Protein AF-A0A535ULX7-F1 (afdb_monomer)

Structure (mmCIF, N/CA/C/O backbone):
data_AF-A0A535ULX7-F1
#
_entry.id   AF-A0A535ULX7-F1
#
loop_
_atom_site.group_PDB
_atom_site.id
_atom_site.type_symbol
_atom_site.label_atom_id
_atom_site.label_alt_id
_atom_site.label_comp_id
_atom_site.label_asym_id
_atom_site.label_entity_id
_atom_site.label_seq_id
_atom_site.pdbx_PDB_ins_code
_atom_site.Cartn_x
_atom_site.Cartn_y
_atom_site.Cartn_z
_atom_site.occupancy
_atom_site.B_iso_or_equiv
_atom_site.auth_seq_id
_atom_site.auth_comp_id
_atom_site.auth_asym_id
_atom_site.auth_atom_id
_atom_site.pdbx_PDB_model_num
ATOM 1 N N . MET A 1 1 ? -39.823 6.377 33.236 1.00 41.50 1 MET A N 1
ATOM 2 C CA . MET A 1 1 ? -38.980 5.485 32.409 1.00 41.50 1 MET A CA 1
ATOM 3 C C . MET A 1 1 ? -38.070 6.371 31.564 1.00 41.50 1 MET A C 1
ATOM 5 O O . MET A 1 1 ? -38.580 7.248 30.883 1.00 41.50 1 MET A O 1
ATOM 9 N N . ARG A 1 2 ? -36.742 6.274 31.736 1.00 43.47 2 ARG A N 1
ATOM 10 C CA . ARG A 1 2 ? -35.750 7.182 31.123 1.00 43.47 2 ARG A CA 1
ATOM 11 C C . ARG A 1 2 ? -35.554 6.842 29.640 1.00 43.47 2 ARG A C 1
ATOM 13 O O . ARG A 1 2 ? -35.397 5.672 29.303 1.00 43.47 2 ARG A O 1
ATOM 20 N N . GLY A 1 3 ? -35.567 7.870 28.790 1.00 43.44 3 GLY A N 1
ATOM 21 C CA . GLY A 1 3 ? -35.393 7.763 27.343 1.00 43.44 3 GLY A CA 1
ATOM 22 C C . GLY A 1 3 ? -34.018 7.224 26.943 1.00 43.44 3 GLY A C 1
ATOM 23 O O . GLY A 1 3 ? -32.995 7.615 27.505 1.00 43.44 3 GLY A O 1
ATOM 24 N N . ARG A 1 4 ? -33.997 6.330 25.949 1.00 48.88 4 ARG A N 1
ATOM 25 C CA . ARG A 1 4 ? -32.772 5.942 25.243 1.00 48.88 4 ARG A CA 1
ATOM 26 C C . ARG A 1 4 ? -32.546 6.921 24.102 1.00 48.88 4 ARG A C 1
ATOM 28 O O . ARG A 1 4 ? -33.251 6.894 23.101 1.00 48.88 4 ARG A O 1
ATOM 35 N N . SER A 1 5 ? -31.565 7.793 24.298 1.00 51.91 5 SER A N 1
ATOM 36 C CA . SER A 1 5 ? -30.999 8.633 23.249 1.00 51.91 5 SER A CA 1
ATOM 37 C C . SER A 1 5 ? -30.290 7.741 22.226 1.00 51.91 5 SER A C 1
ATOM 39 O O . SER A 1 5 ? -29.404 6.961 22.583 1.00 51.91 5 SER A O 1
ATOM 41 N N . ASN A 1 6 ? -30.719 7.819 20.967 1.00 44.38 6 ASN A N 1
ATOM 42 C CA . ASN A 1 6 ? -30.164 7.064 19.851 1.00 44.38 6 ASN A CA 1
ATOM 43 C C . ASN A 1 6 ? -28.905 7.796 19.350 1.00 44.38 6 ASN A C 1
ATOM 45 O O . ASN A 1 6 ? -29.004 8.762 18.595 1.00 44.38 6 ASN A O 1
ATOM 49 N N . ARG A 1 7 ? -27.712 7.389 19.810 1.00 55.78 7 ARG A N 1
ATOM 50 C CA . ARG A 1 7 ? -26.441 7.924 19.292 1.00 55.78 7 ARG A CA 1
ATOM 51 C C . ARG A 1 7 ? -26.203 7.405 17.876 1.00 55.78 7 ARG A C 1
ATOM 53 O O . ARG A 1 7 ? -25.759 6.274 17.684 1.00 55.78 7 ARG A O 1
ATOM 60 N N . MET A 1 8 ? -26.458 8.268 16.906 1.00 49.41 8 MET A N 1
ATOM 61 C CA . MET A 1 8 ? -26.143 8.061 15.497 1.00 49.41 8 MET A CA 1
ATOM 62 C C . MET A 1 8 ? -24.619 8.169 15.349 1.00 49.41 8 MET A C 1
ATOM 64 O O . MET A 1 8 ? -24.067 9.266 15.371 1.00 49.41 8 MET A O 1
ATOM 68 N N . HIS A 1 9 ? -23.921 7.033 15.305 1.00 44.72 9 HIS A N 1
ATOM 69 C CA . HIS A 1 9 ? -22.484 7.010 15.031 1.00 44.72 9 HIS A CA 1
ATOM 70 C C . HIS A 1 9 ? -22.302 7.038 13.516 1.00 44.72 9 HIS A C 1
ATOM 72 O O . HIS A 1 9 ? -22.541 6.048 12.830 1.00 44.72 9 HIS A O 1
ATOM 78 N N . LEU A 1 10 ? -21.938 8.212 13.009 1.00 48.94 10 LEU A N 1
ATOM 79 C CA . LEU A 1 10 ? -21.531 8.438 11.632 1.00 48.94 10 LEU A CA 1
ATOM 80 C C . LEU A 1 10 ? -20.185 7.726 11.408 1.00 48.94 10 LEU A C 1
ATOM 82 O O . LEU A 1 10 ? -19.170 8.143 11.959 1.00 48.94 10 LEU A O 1
ATOM 86 N N . TRP A 1 11 ? -20.194 6.623 10.660 1.00 43.28 11 TRP A N 1
ATOM 87 C CA . TRP A 1 11 ? -18.989 5.883 10.274 1.00 43.28 11 TRP A CA 1
ATOM 88 C C . TRP A 1 11 ? -18.288 6.606 9.120 1.00 43.28 11 TRP A C 1
ATOM 90 O O . TRP A 1 11 ? -18.894 6.808 8.066 1.00 43.28 11 TRP A O 1
ATOM 100 N N . LEU A 1 12 ? -17.026 6.996 9.311 1.00 41.59 12 LEU A N 1
ATOM 101 C CA . LEU A 1 12 ? -16.173 7.492 8.229 1.00 41.59 12 LEU A CA 1
ATOM 102 C C . LEU A 1 12 ? -15.317 6.335 7.685 1.00 41.59 12 LEU A C 1
ATOM 104 O O . LEU A 1 12 ? -14.679 5.658 8.487 1.00 41.59 12 LEU A O 1
ATOM 108 N N . PRO A 1 13 ? -15.258 6.113 6.359 1.00 40.97 13 PRO A N 1
ATOM 109 C CA . PRO A 1 13 ? -14.346 5.139 5.767 1.00 40.97 13 PRO A CA 1
ATOM 110 C C . PRO A 1 13 ? -12.891 5.635 5.824 1.00 40.97 13 PRO A C 1
ATOM 112 O O . PRO A 1 13 ? -12.600 6.778 5.469 1.00 40.97 13 PRO A O 1
ATOM 115 N N . VAL A 1 14 ? -11.982 4.755 6.245 1.00 45.09 14 VAL A N 1
ATOM 116 C CA . VAL A 1 14 ? -10.525 4.965 6.298 1.00 45.09 14 VAL A CA 1
ATOM 117 C C . VAL A 1 14 ? -9.931 5.091 4.885 1.00 45.09 14 VAL A C 1
ATOM 119 O O . VAL A 1 14 ? -10.181 4.238 4.032 1.00 45.09 14 VAL A O 1
ATOM 122 N N . VAL A 1 15 ? -9.122 6.132 4.627 1.00 41.56 15 VAL A N 1
ATOM 123 C CA . VAL A 1 15 ? -8.498 6.399 3.313 1.00 41.56 15 VAL A CA 1
ATOM 124 C C . VAL A 1 15 ? -6.972 6.460 3.416 1.00 41.56 15 VAL A C 1
ATOM 126 O O . VAL A 1 15 ? -6.399 7.357 4.025 1.00 41.56 15 VAL A O 1
ATOM 129 N N . ALA A 1 16 ? -6.319 5.551 2.698 1.00 37.31 16 ALA A N 1
ATOM 130 C CA . ALA A 1 16 ? -4.878 5.440 2.522 1.00 37.31 16 ALA A CA 1
ATOM 131 C C . ALA A 1 16 ? -4.304 6.344 1.420 1.00 37.31 16 ALA A C 1
ATOM 133 O O . ALA A 1 16 ? -4.722 6.216 0.271 1.00 37.31 16 ALA A O 1
ATOM 134 N N . ALA A 1 17 ? -3.292 7.169 1.712 1.00 40.19 17 ALA A N 1
ATOM 135 C CA . ALA A 1 17 ? -2.556 7.930 0.693 1.00 40.19 17 ALA A CA 1
ATOM 136 C C . ALA A 1 17 ? -1.029 7.847 0.884 1.00 40.19 17 ALA A C 1
ATOM 138 O O . ALA A 1 17 ? -0.522 8.120 1.965 1.00 40.19 17 ALA A O 1
ATOM 139 N N . ILE A 1 18 ? -0.288 7.512 -0.177 1.00 44.06 18 ILE A N 1
ATOM 140 C CA . ILE A 1 18 ? 1.186 7.543 -0.219 1.00 44.06 18 ILE A CA 1
ATOM 141 C C . ILE A 1 18 ? 1.648 8.901 -0.772 1.00 44.06 18 ILE A C 1
ATOM 143 O O . ILE A 1 18 ? 1.094 9.370 -1.764 1.00 44.06 18 ILE A O 1
ATOM 147 N N . SER A 1 19 ? 2.667 9.514 -0.152 1.00 50.50 19 SER A N 1
ATOM 148 C CA . SER A 1 19 ? 3.258 10.804 -0.561 1.00 50.50 19 SER A CA 1
ATOM 149 C C . SER A 1 19 ? 4.751 10.683 -0.896 1.00 50.50 19 SER A C 1
ATOM 151 O O . SER A 1 19 ? 5.503 10.064 -0.146 1.00 50.50 19 SER A O 1
ATOM 153 N N . MET A 1 20 ? 5.185 11.337 -1.981 1.00 41.12 20 MET A N 1
ATOM 154 C CA . MET A 1 20 ? 6.595 11.609 -2.305 1.00 41.12 20 MET A CA 1
ATOM 155 C C . MET A 1 20 ? 6.956 13.048 -1.909 1.00 41.12 20 MET A C 1
ATOM 157 O O . MET A 1 20 ? 6.225 13.984 -2.228 1.00 41.12 20 MET A O 1
ATOM 161 N N . LEU A 1 21 ? 8.099 13.215 -1.237 1.00 49.19 21 LEU A N 1
ATOM 162 C CA . LEU A 1 21 ? 8.653 14.498 -0.799 1.00 49.19 21 LEU A CA 1
ATOM 163 C C . LEU A 1 21 ? 9.779 14.923 -1.752 1.00 49.19 21 LEU A C 1
ATOM 165 O O . LEU A 1 21 ? 10.831 14.289 -1.776 1.00 49.19 21 LEU A O 1
ATOM 169 N N . VAL A 1 22 ? 9.581 16.004 -2.509 1.00 52.44 22 VAL A N 1
ATOM 170 C CA . VAL A 1 22 ? 10.661 16.675 -3.252 1.00 52.44 22 VAL A CA 1
ATOM 171 C C . VAL A 1 22 ? 11.086 17.905 -2.453 1.00 52.44 22 VAL A C 1
ATOM 173 O O . VAL A 1 22 ? 10.268 18.781 -2.178 1.00 52.44 22 VAL A O 1
ATOM 176 N N . LEU A 1 23 ? 12.357 17.947 -2.048 1.00 49.84 23 LEU A N 1
ATOM 177 C CA . LEU A 1 23 ? 12.928 19.005 -1.217 1.00 49.84 23 LEU A CA 1
ATOM 178 C C . LEU A 1 23 ? 13.822 19.917 -2.074 1.00 49.84 23 LEU A C 1
ATOM 180 O O . LEU A 1 23 ? 14.961 19.574 -2.378 1.00 49.84 23 LEU A O 1
ATOM 184 N N . THR A 1 24 ? 13.328 21.100 -2.435 1.00 47.72 24 THR A N 1
ATOM 185 C CA . THR A 1 24 ? 14.167 22.224 -2.884 1.00 47.72 24 THR A CA 1
ATOM 186 C C . THR A 1 24 ? 13.813 23.441 -2.041 1.00 47.72 24 THR A C 1
ATOM 188 O O . THR A 1 24 ? 12.642 23.797 -1.930 1.00 47.72 24 THR A O 1
ATOM 191 N N . GLY A 1 25 ? 14.815 23.997 -1.359 1.00 45.00 25 GLY A N 1
ATOM 192 C CA . GLY A 1 25 ? 14.627 24.887 -0.217 1.00 45.00 25 GLY A CA 1
ATOM 193 C C . GLY A 1 25 ? 14.383 26.365 -0.524 1.00 45.00 25 GLY A C 1
ATOM 194 O O . GLY A 1 25 ? 14.467 26.816 -1.661 1.00 45.00 25 GLY A O 1
ATOM 195 N N . GLY A 1 26 ? 14.164 27.105 0.569 1.00 45.22 26 GLY A N 1
ATOM 196 C CA . GLY A 1 26 ? 14.312 28.558 0.649 1.00 45.22 26 GLY A CA 1
ATOM 197 C C . GLY A 1 26 ? 13.009 29.360 0.670 1.00 45.22 26 GLY A C 1
ATOM 198 O O . GLY A 1 26 ? 12.559 29.824 -0.368 1.00 45.22 26 GLY A O 1
ATOM 199 N N . GLY A 1 27 ? 12.494 29.635 1.875 1.00 42.00 27 GLY A N 1
ATOM 200 C CA . GLY A 1 27 ? 11.664 30.817 2.147 1.00 42.00 27 GLY A CA 1
ATOM 201 C C . GLY A 1 27 ? 10.155 30.592 2.313 1.00 42.00 27 GLY A C 1
ATOM 202 O O . GLY A 1 27 ? 9.498 30.004 1.466 1.00 42.00 27 GLY A O 1
ATOM 203 N N . SER A 1 28 ? 9.631 31.191 3.389 1.00 45.00 28 SER A N 1
ATOM 204 C CA . SER A 1 28 ? 8.216 31.440 3.713 1.00 45.00 28 SER A CA 1
ATOM 205 C C . SER A 1 28 ? 7.421 30.280 4.329 1.00 45.00 28 SER A C 1
ATOM 207 O O . SER A 1 28 ? 7.137 29.268 3.696 1.00 45.00 28 SER A O 1
ATOM 209 N N . LEU A 1 29 ? 6.979 30.493 5.578 1.00 45.62 29 LEU A N 1
ATOM 210 C CA . LEU A 1 29 ? 5.964 29.706 6.290 1.00 45.62 29 LEU A CA 1
ATOM 211 C C . LEU A 1 29 ? 4.583 29.942 5.650 1.00 45.62 29 LEU A C 1
ATOM 213 O O . LEU A 1 29 ? 3.678 30.498 6.267 1.00 45.62 29 LEU A O 1
ATOM 217 N N . ALA A 1 30 ? 4.417 29.565 4.385 1.00 41.62 30 ALA A N 1
ATOM 218 C CA . ALA A 1 30 ? 3.092 29.299 3.858 1.00 41.62 30 ALA A CA 1
ATOM 219 C C . ALA A 1 30 ? 2.682 27.952 4.451 1.00 41.62 30 ALA A C 1
ATOM 221 O O . ALA A 1 30 ? 3.354 26.948 4.212 1.00 41.62 30 ALA A O 1
ATOM 222 N N . ALA A 1 31 ? 1.620 27.930 5.260 1.00 45.31 31 ALA A N 1
ATOM 223 C CA . ALA A 1 31 ? 0.943 26.688 5.599 1.00 45.31 31 ALA A CA 1
ATOM 224 C C . ALA A 1 31 ? 0.735 25.934 4.283 1.00 45.31 31 ALA A C 1
ATOM 226 O O . ALA A 1 31 ? 0.011 26.416 3.409 1.00 45.31 31 ALA A O 1
ATOM 227 N N . ALA A 1 32 ? 1.462 24.831 4.099 1.00 47.69 32 ALA A N 1
ATOM 228 C CA . ALA A 1 32 ? 1.350 24.026 2.902 1.00 47.69 32 ALA A CA 1
ATOM 229 C C . ALA A 1 32 ? -0.094 23.536 2.864 1.00 47.69 32 ALA A C 1
ATOM 231 O O . ALA A 1 32 ? -0.481 22.630 3.601 1.00 47.69 32 ALA A O 1
ATOM 232 N N . VAL A 1 33 ? -0.914 24.192 2.048 1.00 39.31 33 VAL A N 1
ATOM 233 C CA . VAL A 1 33 ? -2.207 23.676 1.632 1.00 39.31 33 VAL A CA 1
ATOM 234 C C . VAL A 1 33 ? -1.894 22.397 0.876 1.00 39.31 33 VAL A C 1
ATOM 236 O O . VAL A 1 33 ? -1.592 22.424 -0.314 1.00 39.31 33 VAL A O 1
ATOM 239 N N . GLN A 1 34 ? -1.869 21.273 1.599 1.00 49.56 34 GLN A N 1
ATOM 240 C CA . GLN A 1 34 ? -1.801 19.963 0.976 1.00 49.56 34 GLN A CA 1
ATOM 241 C C . GLN A 1 34 ? -2.984 19.904 0.006 1.00 49.56 34 GLN A C 1
ATOM 243 O O . GLN A 1 34 ? -4.125 20.112 0.438 1.00 49.56 34 GLN A O 1
ATOM 248 N N . PRO A 1 35 ? -2.750 19.700 -1.301 1.00 41.25 35 PRO A N 1
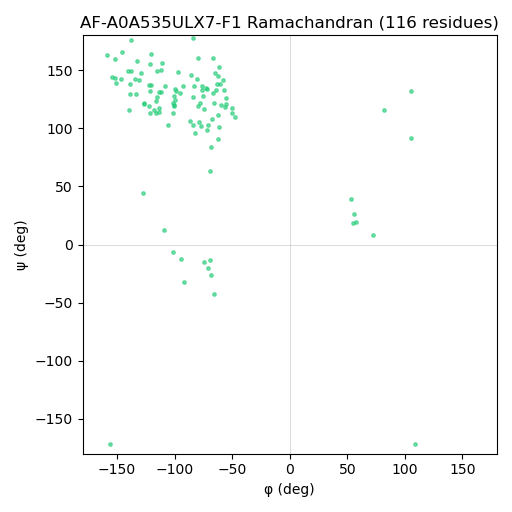ATOM 249 C CA . PRO A 1 35 ? -3.843 19.556 -2.240 1.00 41.25 35 PRO A CA 1
ATOM 250 C C . PRO A 1 35 ? -4.723 18.413 -1.743 1.00 41.25 35 PRO A C 1
ATOM 252 O O . PRO A 1 35 ? -4.267 17.280 -1.601 1.00 41.25 35 PRO A O 1
ATOM 255 N N . LYS A 1 36 ? -5.983 18.739 -1.435 1.00 49.03 36 LYS A N 1
ATOM 256 C CA . LYS A 1 36 ? -7.013 17.777 -1.051 1.00 49.03 36 LYS A CA 1
ATOM 257 C C . LYS A 1 36 ? -6.998 16.670 -2.098 1.00 49.03 36 LYS A C 1
ATOM 259 O O . LYS A 1 36 ? -7.332 16.934 -3.252 1.00 49.03 36 LYS A O 1
ATOM 264 N N . ALA A 1 37 ? -6.611 15.453 -1.707 1.00 51.44 37 ALA A N 1
ATOM 265 C CA . ALA A 1 37 ? -6.707 14.305 -2.599 1.00 51.44 37 ALA A CA 1
ATOM 266 C C . ALA A 1 37 ? -8.130 14.275 -3.173 1.00 51.44 37 ALA A C 1
ATOM 268 O O . ALA A 1 37 ? -9.106 14.206 -2.417 1.00 51.44 37 ALA A O 1
ATOM 269 N N . ALA A 1 38 ? -8.243 14.407 -4.496 1.00 52.00 38 ALA A N 1
ATOM 270 C CA . ALA A 1 38 ? -9.500 14.268 -5.209 1.00 52.00 38 ALA A CA 1
ATOM 271 C C . ALA A 1 38 ? -9.906 12.794 -5.107 1.00 52.00 38 ALA A C 1
ATOM 273 O O . ALA A 1 38 ? -9.554 11.980 -5.959 1.00 52.00 38 ALA A O 1
ATOM 274 N N . GLY A 1 39 ? -10.548 12.438 -3.994 1.00 55.28 39 GLY A N 1
ATOM 275 C CA . GLY A 1 39 ? -11.025 11.091 -3.739 1.00 55.28 39 GLY A CA 1
ATOM 276 C C . GLY A 1 39 ? -12.049 10.741 -4.804 1.00 55.28 39 GLY A C 1
ATOM 277 O O . GLY A 1 39 ? -13.122 11.341 -4.849 1.00 55.28 39 GLY A O 1
ATOM 278 N N . GLY A 1 40 ? -11.709 9.798 -5.683 1.00 62.09 40 GLY A N 1
ATOM 279 C CA . GLY A 1 40 ? -12.731 9.149 -6.492 1.00 62.09 40 GLY A CA 1
ATOM 280 C C . GLY A 1 40 ? -13.749 8.515 -5.549 1.00 62.09 40 GLY A C 1
ATOM 281 O O . GLY A 1 40 ? -13.378 7.995 -4.499 1.00 62.09 40 GLY A O 1
ATOM 282 N N . THR A 1 41 ? -15.031 8.572 -5.882 1.00 76.56 41 THR A N 1
ATOM 283 C CA . THR A 1 41 ? -16.032 7.809 -5.143 1.00 76.56 41 THR A CA 1
ATOM 284 C C . THR A 1 41 ? -15.987 6.368 -5.645 1.00 76.56 41 THR A C 1
ATOM 286 O O . THR A 1 41 ? -16.175 6.102 -6.830 1.00 76.56 41 THR A O 1
ATOM 289 N N . CYS A 1 42 ? -15.693 5.419 -4.761 1.00 88.62 42 CYS A N 1
ATOM 290 C CA . CYS A 1 42 ? -15.839 3.995 -5.042 1.00 88.62 42 CYS A CA 1
ATOM 291 C C . CYS A 1 42 ? -16.452 3.284 -3.832 1.00 88.62 42 CYS A C 1
ATOM 293 O O . CYS A 1 42 ? -16.279 3.715 -2.692 1.00 88.62 42 CYS A O 1
ATOM 295 N N . SER A 1 43 ? -17.213 2.220 -4.088 1.00 93.88 43 SER A N 1
ATOM 296 C CA . SER A 1 43 ? -17.850 1.392 -3.059 1.00 93.88 43 SER A CA 1
ATOM 297 C C . SER A 1 43 ? -17.206 0.007 -3.029 1.00 93.88 43 SER A C 1
ATOM 299 O O . SER A 1 43 ? -16.749 -0.458 -4.077 1.00 93.88 43 SER A O 1
ATOM 301 N N . PRO A 1 44 ? -17.169 -0.671 -1.866 1.00 95.44 44 PRO A N 1
ATOM 302 C CA . PRO A 1 44 ? -16.596 -2.007 -1.781 1.00 95.44 44 PRO A CA 1
ATOM 303 C C . PRO A 1 44 ? -17.267 -2.990 -2.747 1.00 95.44 44 PRO A C 1
ATOM 305 O O . PRO A 1 44 ? -18.493 -3.084 -2.798 1.00 95.44 44 PRO A O 1
ATOM 308 N N . ASN A 1 45 ? -16.457 -3.754 -3.479 1.00 94.50 45 ASN A N 1
ATOM 309 C CA . ASN A 1 45 ? -16.905 -4.825 -4.376 1.00 94.50 45 ASN A CA 1
ATOM 310 C C . ASN A 1 45 ? -16.167 -6.140 -4.057 1.00 94.50 45 ASN A C 1
ATOM 312 O O . ASN A 1 45 ? -15.670 -6.833 -4.936 1.00 94.50 45 ASN A O 1
ATOM 316 N N . GLY A 1 46 ? -16.049 -6.457 -2.765 1.00 95.94 46 GLY A N 1
ATOM 317 C CA . GLY A 1 46 ? -15.346 -7.639 -2.262 1.00 95.94 46 GLY A CA 1
ATOM 318 C C . GLY A 1 46 ? -14.028 -7.319 -1.554 1.00 95.94 46 GLY A C 1
ATOM 319 O O . GLY A 1 46 ? -13.717 -6.168 -1.265 1.00 95.94 46 GLY A O 1
ATOM 320 N N . THR A 1 47 ? -13.267 -8.367 -1.240 1.00 98.38 47 THR A N 1
ATOM 321 C CA . THR A 1 47 ? -12.048 -8.315 -0.409 1.00 98.38 47 THR A CA 1
ATOM 322 C C . THR A 1 47 ? -10.760 -8.538 -1.204 1.00 98.38 47 THR A C 1
ATOM 324 O O . THR A 1 47 ? -9.702 -8.766 -0.624 1.00 98.38 47 THR A O 1
ATOM 327 N N . LYS A 1 48 ? -10.831 -8.503 -2.536 1.00 98.50 48 LYS A N 1
ATOM 328 C CA . LYS A 1 48 ? -9.671 -8.618 -3.423 1.00 98.50 48 LYS A CA 1
ATOM 329 C C . LYS A 1 48 ? -9.528 -7.322 -4.199 1.00 98.50 48 LYS A C 1
ATOM 331 O O . LYS A 1 48 ? -10.394 -6.981 -4.998 1.00 98.50 48 LYS A O 1
ATOM 336 N N . LEU A 1 49 ? -8.451 -6.601 -3.931 1.00 98.44 49 LEU A N 1
ATOM 337 C CA . LEU A 1 49 ? -8.115 -5.349 -4.590 1.00 98.44 49 LEU A CA 1
ATOM 338 C C . LEU A 1 49 ? -6.889 -5.549 -5.476 1.00 98.44 49 LEU A C 1
ATOM 340 O O . LEU A 1 49 ? -6.063 -6.420 -5.214 1.00 98.44 49 LEU A O 1
ATOM 344 N N . SER A 1 50 ? -6.741 -4.706 -6.494 1.00 98.38 50 SER A N 1
ATOM 345 C CA . SER A 1 50 ? -5.551 -4.691 -7.344 1.00 98.38 50 SER A CA 1
ATOM 346 C C . SER A 1 50 ? -5.140 -3.260 -7.656 1.00 98.38 50 SER A C 1
ATOM 348 O O . SER A 1 50 ? -5.990 -2.414 -7.948 1.00 98.38 50 SER A O 1
ATOM 350 N N . ILE A 1 51 ? -3.836 -3.001 -7.608 1.00 98.50 51 ILE A N 1
ATOM 351 C CA . ILE A 1 51 ? -3.253 -1.693 -7.906 1.00 98.50 51 ILE A CA 1
ATOM 352 C C . ILE A 1 51 ? -1.887 -1.865 -8.567 1.00 98.50 51 ILE A C 1
ATOM 354 O O . ILE A 1 51 ? -1.129 -2.777 -8.238 1.00 98.50 51 ILE A O 1
ATOM 358 N N . THR A 1 52 ? -1.584 -1.002 -9.527 1.00 98.81 52 THR A N 1
ATOM 359 C CA . THR A 1 52 ? -0.328 -1.019 -10.281 1.00 98.81 52 THR A CA 1
ATOM 360 C C . THR A 1 52 ? 0.390 0.312 -10.132 1.00 98.81 52 THR A C 1
ATOM 362 O O . THR A 1 52 ? -0.264 1.350 -10.223 1.00 98.81 52 THR A O 1
ATOM 365 N N . SER A 1 53 ? 1.711 0.294 -9.933 1.00 98.44 53 SER A N 1
ATOM 366 C CA . SER A 1 53 ? 2.561 1.480 -10.077 1.00 98.44 53 SER A CA 1
ATOM 367 C C . SER A 1 53 ? 3.269 1.502 -11.433 1.00 98.44 53 SER A C 1
ATOM 369 O O . SER A 1 53 ? 3.834 0.492 -11.860 1.00 98.44 53 SER A O 1
ATOM 371 N N . PHE A 1 54 ? 3.206 2.648 -12.108 1.00 98.38 54 PHE A N 1
ATOM 372 C CA . PHE A 1 54 ? 3.979 2.975 -13.306 1.00 98.38 54 PHE A CA 1
ATOM 373 C C . PHE A 1 54 ? 4.141 4.496 -13.411 1.00 98.38 54 PHE A C 1
ATOM 375 O O . PHE A 1 54 ? 3.213 5.237 -13.078 1.00 98.38 54 PHE A O 1
ATOM 382 N N . ASP A 1 55 ? 5.293 4.965 -13.887 1.00 97.56 55 ASP A N 1
ATOM 383 C CA . ASP A 1 55 ? 5.667 6.382 -13.915 1.00 97.56 55 ASP A CA 1
ATOM 384 C C . ASP A 1 55 ? 5.540 7.029 -12.520 1.00 97.56 55 ASP A C 1
ATOM 386 O O . ASP A 1 55 ? 5.039 8.146 -12.366 1.00 97.56 55 ASP A O 1
ATOM 390 N N . SER A 1 56 ? 5.930 6.281 -11.471 1.00 96.56 56 SER A N 1
ATOM 391 C CA . SER A 1 56 ? 5.813 6.685 -10.058 1.00 96.56 56 SER A CA 1
ATOM 392 C C . SER A 1 56 ? 4.386 7.061 -9.621 1.00 96.56 56 SER A C 1
ATOM 394 O O . SER A 1 56 ? 4.191 7.846 -8.689 1.00 96.56 56 SER A O 1
ATOM 396 N N . LYS A 1 57 ? 3.364 6.513 -10.289 1.00 96.94 57 LYS A N 1
ATOM 397 C CA . LYS A 1 57 ? 1.943 6.762 -10.008 1.00 96.94 57 LYS A CA 1
ATOM 398 C C . LYS A 1 57 ? 1.189 5.455 -9.873 1.00 96.94 57 LYS A C 1
ATOM 400 O O . LYS A 1 57 ? 1.463 4.498 -10.588 1.00 96.94 57 LYS A O 1
ATOM 405 N N . PHE A 1 58 ? 0.172 5.451 -9.018 1.00 97.94 58 PHE A N 1
ATOM 406 C CA . PHE A 1 58 ? -0.806 4.371 -9.004 1.00 97.94 58 PHE A CA 1
ATOM 407 C C . PHE A 1 58 ? -1.863 4.541 -10.100 1.00 97.94 58 PHE A C 1
ATOM 409 O O . PHE A 1 58 ? -2.336 5.650 -10.355 1.00 97.94 58 PHE A O 1
ATOM 416 N N . ASP A 1 59 ? -2.286 3.430 -10.702 1.00 97.31 59 ASP A N 1
ATOM 417 C CA . ASP A 1 59 ? -3.323 3.392 -11.742 1.00 97.31 59 ASP A CA 1
ATOM 418 C C . ASP A 1 59 ? -4.753 3.594 -11.197 1.00 97.31 59 ASP A C 1
ATOM 420 O O . ASP A 1 59 ? -5.683 3.864 -11.962 1.00 97.31 59 ASP A O 1
ATOM 424 N N . LYS A 1 60 ? -4.949 3.470 -9.877 1.00 94.94 60 LYS A N 1
ATOM 425 C CA . LYS A 1 60 ? -6.232 3.694 -9.195 1.00 94.94 60 LYS A CA 1
ATOM 426 C C . LYS A 1 60 ? -6.208 4.975 -8.371 1.00 94.94 60 LYS A C 1
ATOM 428 O O . LYS A 1 60 ? -5.284 5.227 -7.608 1.00 94.94 60 LYS A O 1
ATOM 433 N N . LYS A 1 61 ? -7.301 5.739 -8.460 1.00 92.12 61 LYS A N 1
ATOM 434 C CA . LYS A 1 61 ? -7.570 6.906 -7.597 1.00 92.12 61 LYS A CA 1
ATOM 435 C C . LYS A 1 61 ? -8.433 6.577 -6.376 1.00 92.12 61 LYS A C 1
ATOM 437 O O . LYS A 1 61 ? -8.581 7.414 -5.494 1.00 92.12 61 LYS A O 1
ATOM 442 N N . CYS A 1 62 ? -9.048 5.395 -6.359 1.00 93.50 62 CYS A N 1
ATOM 443 C CA . CYS A 1 62 ? -9.880 4.914 -5.264 1.00 93.50 62 CYS A CA 1
ATOM 444 C C . CYS A 1 62 ? -9.830 3.386 -5.211 1.00 93.50 62 CYS A C 1
ATOM 446 O O . CYS A 1 62 ? -9.880 2.723 -6.248 1.00 93.50 62 CYS A O 1
ATOM 448 N N . LEU A 1 63 ? -9.748 2.856 -3.996 1.00 95.31 63 LEU A N 1
ATOM 449 C CA . LEU A 1 63 ? -9.927 1.451 -3.657 1.00 95.31 63 LEU A CA 1
ATOM 450 C C . LEU A 1 63 ? -10.841 1.387 -2.433 1.00 95.31 63 LEU A C 1
ATOM 452 O O . LEU A 1 63 ? -10.722 2.225 -1.542 1.00 95.31 63 LEU A O 1
ATOM 456 N N . ALA A 1 64 ? -11.732 0.400 -2.382 1.00 96.19 64 ALA A N 1
ATOM 457 C CA . ALA A 1 64 ? -12.664 0.232 -1.275 1.00 96.19 64 ALA A CA 1
ATOM 458 C C . ALA A 1 64 ? -12.794 -1.248 -0.906 1.00 96.19 64 ALA A C 1
ATOM 460 O O . ALA A 1 64 ? -13.062 -2.082 -1.769 1.00 96.19 64 ALA A O 1
ATOM 461 N N . ALA A 1 65 ? -12.638 -1.552 0.381 1.00 96.69 65 ALA A N 1
ATOM 462 C CA . ALA A 1 65 ? -12.870 -2.867 0.972 1.00 96.69 65 ALA A CA 1
ATOM 463 C C . ALA A 1 65 ? -13.947 -2.759 2.069 1.00 96.69 65 ALA A C 1
ATOM 465 O O . ALA A 1 65 ? -14.152 -1.668 2.610 1.00 96.69 65 ALA A O 1
ATOM 466 N N . PRO A 1 66 ? -14.664 -3.848 2.397 1.00 97.06 66 PRO A N 1
ATOM 467 C CA . PRO A 1 66 ? -15.605 -3.853 3.511 1.00 97.06 66 PRO A CA 1
ATOM 468 C C . PRO A 1 66 ? -14.900 -3.561 4.841 1.00 97.06 66 PRO A C 1
ATOM 470 O O . PRO A 1 66 ? -13.828 -4.103 5.113 1.00 97.06 66 PRO A O 1
ATOM 473 N N . ALA A 1 67 ? -15.519 -2.733 5.682 1.00 95.94 67 ALA A N 1
ATOM 474 C CA . ALA A 1 67 ? -14.988 -2.437 7.008 1.00 95.94 67 ALA A CA 1
ATOM 475 C C . ALA A 1 67 ? -14.976 -3.693 7.895 1.00 95.94 67 ALA A C 1
ATOM 477 O O . ALA A 1 67 ? -15.855 -4.551 7.796 1.00 95.94 67 ALA A O 1
ATOM 478 N N . ASN A 1 68 ? -13.994 -3.780 8.791 1.00 97.31 68 ASN A N 1
ATOM 479 C CA . ASN A 1 68 ? -13.785 -4.875 9.747 1.00 97.31 68 ASN A CA 1
ATOM 480 C C . ASN A 1 68 ? -13.633 -6.268 9.115 1.00 97.31 68 ASN A C 1
ATOM 482 O O . ASN A 1 68 ? -13.774 -7.280 9.799 1.00 97.31 68 ASN A O 1
ATOM 486 N N . GLN A 1 69 ? -13.308 -6.336 7.824 1.00 98.25 69 GLN A N 1
ATOM 487 C CA . GLN A 1 69 ? -13.048 -7.585 7.121 1.00 98.25 69 GLN A CA 1
ATOM 488 C C . GLN A 1 69 ? -11.638 -7.568 6.536 1.00 98.25 69 GLN A C 1
ATOM 490 O O . GLN A 1 69 ? -11.239 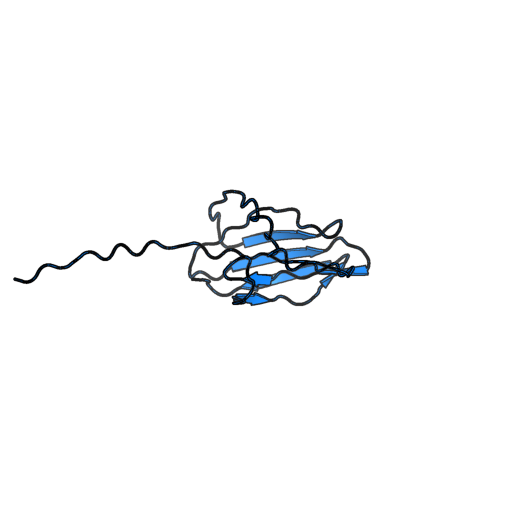-6.599 5.895 1.00 98.25 69 GLN A O 1
ATOM 495 N N . ALA A 1 70 ? -10.879 -8.644 6.753 1.00 98.44 70 ALA A N 1
ATOM 496 C CA . ALA A 1 70 ? -9.571 -8.795 6.126 1.00 98.44 70 ALA A CA 1
ATOM 497 C C . ALA A 1 70 ? -9.703 -8.840 4.595 1.00 98.44 70 ALA A C 1
ATOM 499 O O . ALA A 1 70 ? -10.666 -9.390 4.050 1.00 98.44 70 ALA A O 1
ATOM 500 N N . PHE A 1 71 ? -8.718 -8.277 3.904 1.00 98.81 71 PHE A N 1
ATOM 501 C CA . PHE A 1 71 ? -8.691 -8.191 2.448 1.00 98.81 71 PHE A CA 1
ATOM 502 C C . PHE A 1 71 ? -7.264 -8.310 1.912 1.00 98.81 71 PHE A C 1
ATOM 504 O O . PHE A 1 71 ? -6.287 -8.213 2.656 1.00 98.81 71 PHE A O 1
ATOM 511 N N . THR A 1 72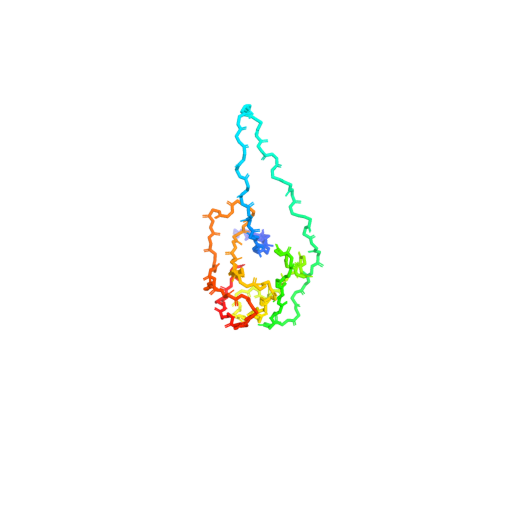 ? -7.142 -8.537 0.607 1.00 98.81 72 THR A N 1
ATOM 512 C CA . THR A 1 72 ? -5.854 -8.611 -0.085 1.00 98.81 72 THR A CA 1
ATOM 513 C C . THR A 1 72 ? -5.700 -7.487 -1.096 1.00 98.81 72 THR A C 1
ATOM 515 O O . THR A 1 72 ? -6.679 -7.052 -1.706 1.00 98.81 72 THR A O 1
ATOM 518 N N . ILE A 1 73 ? -4.459 -7.054 -1.308 1.00 98.75 73 ILE A N 1
ATOM 519 C CA . ILE A 1 73 ? -4.088 -6.124 -2.376 1.00 98.75 73 ILE A CA 1
ATOM 520 C C . ILE A 1 73 ? -3.044 -6.801 -3.256 1.00 98.75 73 ILE A C 1
ATOM 522 O O . ILE A 1 73 ? -1.913 -7.014 -2.822 1.00 98.75 73 ILE A O 1
ATOM 526 N N . ASP A 1 74 ? -3.412 -7.096 -4.497 1.00 98.81 74 ASP A N 1
ATOM 527 C CA . ASP A 1 74 ? -2.470 -7.511 -5.529 1.00 98.81 74 ASP A CA 1
ATOM 528 C C . ASP A 1 74 ? -1.767 -6.264 -6.068 1.00 98.81 74 ASP A C 1
ATOM 530 O O . ASP A 1 74 ? -2.356 -5.454 -6.790 1.00 98.81 74 ASP A O 1
ATOM 534 N N . PHE A 1 75 ? -0.506 -6.092 -5.679 1.00 98.88 75 PHE A N 1
ATOM 535 C CA . PHE A 1 75 ? 0.324 -4.977 -6.098 1.00 98.88 75 PHE A CA 1
ATOM 536 C C . PHE A 1 75 ? 1.268 -5.406 -7.223 1.00 98.88 75 PHE A C 1
ATOM 538 O O . PHE A 1 75 ? 1.999 -6.391 -7.106 1.00 98.88 75 PHE A O 1
ATOM 545 N N . THR A 1 76 ? 1.257 -4.659 -8.325 1.00 98.88 76 THR A N 1
ATOM 546 C CA . THR A 1 76 ? 2.231 -4.799 -9.414 1.00 98.88 76 THR A CA 1
ATOM 547 C C . THR A 1 76 ? 3.045 -3.518 -9.529 1.00 98.88 76 THR A C 1
ATOM 549 O O . THR A 1 76 ? 2.482 -2.454 -9.757 1.00 98.88 76 THR A O 1
ATOM 552 N N . ASN A 1 77 ? 4.365 -3.621 -9.432 1.00 98.75 77 ASN A N 1
ATOM 553 C CA . ASN A 1 77 ? 5.264 -2.521 -9.736 1.00 98.75 77 ASN A CA 1
ATOM 554 C C . ASN A 1 77 ? 5.852 -2.704 -11.137 1.00 98.75 77 ASN A C 1
ATOM 556 O O . ASN A 1 77 ? 6.512 -3.710 -11.389 1.00 98.75 77 ASN A O 1
ATOM 560 N N . LEU A 1 78 ? 5.614 -1.759 -12.048 1.00 98.75 78 LEU A N 1
ATOM 561 C CA . LEU A 1 78 ? 6.173 -1.762 -13.404 1.00 98.75 78 LEU A CA 1
ATOM 562 C C . LEU A 1 78 ? 7.366 -0.806 -13.571 1.00 98.75 78 LEU A C 1
ATOM 564 O O . LEU A 1 78 ? 8.011 -0.830 -14.622 1.00 98.75 78 LEU A O 1
ATOM 568 N N . ASP A 1 79 ? 7.686 0.002 -12.559 1.00 98.44 79 ASP A N 1
ATOM 569 C CA . ASP A 1 79 ? 8.765 0.988 -12.603 1.00 98.44 79 ASP A CA 1
ATOM 570 C C . ASP A 1 79 ? 10.137 0.320 -12.448 1.00 98.44 79 ASP A C 1
ATOM 572 O O . ASP A 1 79 ? 10.564 -0.074 -11.363 1.00 98.44 79 ASP A O 1
ATOM 576 N N . ARG A 1 80 ? 10.844 0.155 -13.571 1.00 98.19 80 ARG A N 1
ATOM 577 C CA . ARG A 1 80 ? 12.113 -0.585 -13.634 1.00 98.19 80 ARG A CA 1
ATOM 578 C C . ARG A 1 80 ? 13.180 0.025 -12.724 1.00 98.19 80 ARG A C 1
ATOM 580 O O . ARG A 1 80 ? 13.604 1.154 -12.942 1.00 98.19 80 ARG A O 1
ATOM 587 N N . GLY A 1 81 ? 13.662 -0.768 -11.769 1.00 97.12 81 GLY A N 1
ATOM 588 C CA . GLY A 1 81 ? 14.712 -0.379 -10.830 1.00 97.12 81 GLY A CA 1
ATOM 589 C C . GLY A 1 81 ? 14.269 0.627 -9.765 1.00 97.12 81 GLY A C 1
ATOM 590 O O . GLY A 1 81 ? 15.123 1.135 -9.045 1.00 97.12 81 GLY A O 1
ATOM 591 N N . ILE A 1 82 ? 12.968 0.928 -9.662 1.00 98.25 82 ILE A N 1
ATOM 592 C CA . ILE A 1 82 ? 12.424 1.844 -8.656 1.00 98.25 82 ILE A CA 1
ATOM 593 C C . ILE A 1 82 ? 11.547 1.037 -7.694 1.00 98.25 82 ILE A C 1
ATOM 595 O O . ILE A 1 82 ? 10.542 0.469 -8.128 1.00 98.25 82 ILE A O 1
ATOM 599 N N . PRO A 1 83 ? 11.891 0.958 -6.399 1.00 98.19 83 PRO A N 1
ATOM 600 C CA . PRO A 1 83 ? 11.075 0.255 -5.425 1.00 98.19 83 PRO A CA 1
ATOM 601 C C . PRO A 1 83 ? 9.835 1.064 -5.037 1.00 98.19 83 PRO A C 1
ATOM 603 O O . PRO A 1 83 ? 9.909 2.255 -4.728 1.00 98.19 83 PRO A O 1
ATOM 606 N N . HIS A 1 84 ? 8.695 0.383 -4.968 1.00 98.56 84 HIS A N 1
ATOM 607 C CA . HIS A 1 84 ? 7.435 0.940 -4.481 1.00 98.56 84 HIS A CA 1
ATOM 608 C C . HIS A 1 84 ? 6.774 -0.016 -3.487 1.00 98.56 84 HIS A C 1
ATOM 610 O O . HIS A 1 84 ? 7.047 -1.215 -3.481 1.00 98.56 84 HIS A O 1
ATOM 616 N N . ASN A 1 85 ? 5.891 0.508 -2.641 1.00 98.31 85 ASN A N 1
ATOM 617 C CA . ASN A 1 85 ? 5.037 -0.287 -1.765 1.00 98.31 85 ASN A CA 1
ATOM 618 C C . ASN A 1 85 ? 3.613 0.279 -1.739 1.00 98.31 85 ASN A C 1
ATOM 620 O O . ASN A 1 85 ? 3.339 1.335 -2.305 1.00 98.31 85 ASN A O 1
ATOM 624 N N . VAL A 1 86 ? 2.714 -0.409 -1.033 1.00 98.44 86 VAL A N 1
ATOM 625 C CA . VAL A 1 86 ? 1.389 0.111 -0.672 1.00 98.44 86 VAL A CA 1
ATOM 626 C C . VAL A 1 86 ? 1.336 0.336 0.839 1.00 98.44 86 VAL A C 1
ATOM 628 O O . VAL A 1 86 ? 1.710 -0.541 1.616 1.00 98.44 86 VAL A O 1
ATOM 631 N N . SER A 1 87 ? 0.871 1.513 1.261 1.00 98.12 87 SER A N 1
ATOM 632 C CA . SER A 1 87 ? 0.678 1.877 2.668 1.00 98.12 87 SER A CA 1
ATOM 633 C C . SER A 1 87 ? -0.712 2.466 2.863 1.00 98.12 87 SER A C 1
ATOM 635 O O . SER A 1 87 ? -1.201 3.203 2.007 1.00 98.12 87 SER A O 1
ATOM 637 N N . ILE A 1 88 ? -1.339 2.126 3.987 1.00 97.81 88 ILE A N 1
ATOM 638 C CA . ILE A 1 88 ? -2.671 2.571 4.374 1.00 97.81 88 ILE A CA 1
ATOM 639 C C . ILE A 1 88 ? -2.576 3.421 5.623 1.00 97.81 88 ILE A C 1
ATOM 641 O O . ILE A 1 88 ? -2.029 2.990 6.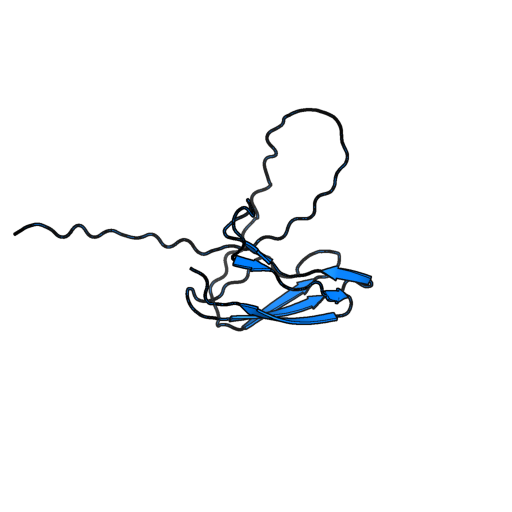635 1.00 97.81 88 ILE A O 1
ATOM 645 N N . TYR A 1 89 ? -3.152 4.610 5.539 1.00 97.12 89 TYR A N 1
ATOM 646 C CA . TYR A 1 89 ? -3.228 5.591 6.607 1.00 97.12 89 TYR A CA 1
ATOM 647 C C . TYR A 1 89 ? -4.690 5.901 6.922 1.00 97.12 89 TYR A C 1
ATOM 649 O O . TYR A 1 89 ? -5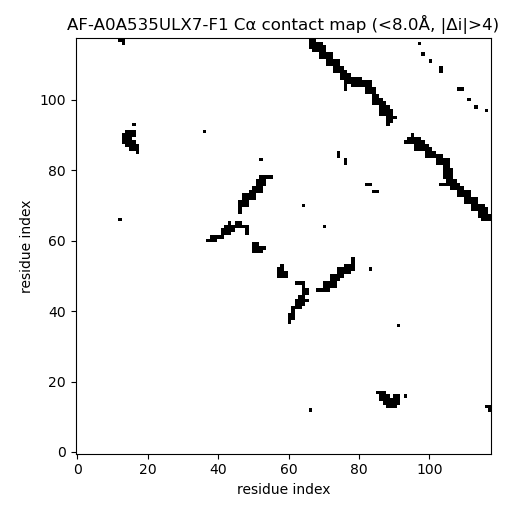.578 5.546 6.150 1.00 97.12 89 TYR A O 1
ATOM 657 N N . GLU A 1 90 ? -4.935 6.522 8.072 1.00 95.12 90 GLU A N 1
ATOM 658 C CA . GLU A 1 90 ? -6.272 7.007 8.438 1.00 95.12 90 GLU A CA 1
ATOM 659 C C . GLU A 1 90 ? -6.744 8.124 7.515 1.00 95.12 90 GLU A C 1
ATOM 661 O O . GLU A 1 90 ? -7.887 8.123 7.054 1.00 95.12 90 GLU A O 1
ATOM 666 N N . ASP A 1 91 ? -5.828 9.034 7.204 1.00 91.00 91 ASP A N 1
ATOM 667 C CA . ASP A 1 91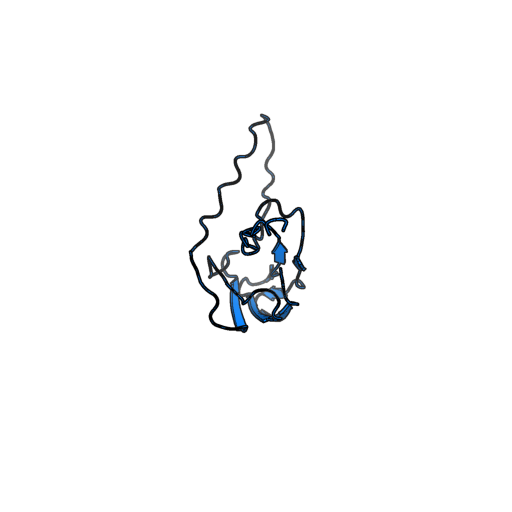 ? -6.058 10.166 6.333 1.00 91.00 91 ASP A CA 1
ATOM 668 C C . ASP A 1 91 ? -4.743 10.664 5.702 1.00 91.00 91 ASP A C 1
ATOM 670 O O . ASP A 1 91 ? -3.674 10.055 5.812 1.00 91.00 91 ASP A O 1
ATOM 674 N N . GLN A 1 92 ? -4.831 11.810 5.027 1.00 88.00 92 GLN A N 1
ATOM 675 C CA . GLN A 1 92 ? -3.733 12.446 4.294 1.00 88.00 92 GLN A CA 1
ATOM 676 C C . GLN A 1 92 ? -2.630 13.016 5.198 1.00 88.00 92 GLN A C 1
ATOM 678 O O . GLN A 1 92 ? -1.554 13.334 4.694 1.00 88.00 92 GLN A O 1
ATOM 683 N N . THR A 1 93 ? -2.865 13.138 6.511 1.00 93.75 93 THR A N 1
ATOM 684 C CA . THR A 1 93 ? -1.818 13.553 7.455 1.00 93.75 93 THR A CA 1
ATOM 685 C C . THR A 1 93 ? -0.777 12.456 7.650 1.00 93.75 93 THR A C 1
ATOM 687 O O . THR A 1 93 ? 0.325 12.742 8.109 1.00 93.75 93 THR A O 1
ATOM 690 N N . ALA A 1 94 ? -1.126 11.203 7.323 1.00 93.19 94 ALA A N 1
ATOM 691 C CA . ALA A 1 94 ? -0.299 10.021 7.544 1.00 93.19 94 ALA A CA 1
ATOM 692 C C . ALA A 1 94 ? 0.161 9.833 9.008 1.00 93.19 94 ALA A C 1
ATOM 694 O O . ALA A 1 94 ? 1.083 9.064 9.276 1.00 93.19 94 ALA A O 1
ATOM 695 N N . SER A 1 95 ? -0.509 10.481 9.972 1.00 94.62 95 SER A N 1
ATOM 696 C CA . SER A 1 95 ? -0.156 10.418 11.400 1.00 94.62 95 SER A CA 1
ATOM 697 C C . SER A 1 95 ? -0.413 9.039 12.012 1.00 94.62 95 SER A C 1
ATOM 699 O O . SER A 1 95 ? 0.239 8.643 12.976 1.00 94.62 95 SER A O 1
ATOM 701 N N . LYS A 1 96 ? -1.360 8.286 11.443 1.00 95.31 96 LYS A N 1
ATOM 702 C CA . LYS A 1 96 ? -1.712 6.930 11.859 1.00 95.31 96 LYS A CA 1
ATOM 703 C C . LYS A 1 96 ? -1.648 5.997 10.661 1.00 95.31 96 LYS A C 1
ATOM 705 O O . LYS A 1 96 ? -2.354 6.192 9.673 1.00 95.31 96 LYS A O 1
ATOM 710 N N . THR A 1 97 ? -0.796 4.982 10.770 1.00 97.44 97 THR A N 1
ATOM 711 C CA . THR A 1 97 ? -0.610 3.944 9.750 1.00 97.44 97 THR A CA 1
ATOM 712 C C . THR A 1 97 ? -1.390 2.698 10.149 1.00 97.44 97 THR A C 1
ATOM 714 O O . THR A 1 97 ? -1.188 2.160 11.233 1.00 97.44 97 THR A O 1
ATOM 717 N N . PHE A 1 98 ? -2.264 2.234 9.266 1.00 97.56 98 PHE A N 1
ATOM 718 C CA . PHE A 1 98 ? -3.006 0.984 9.406 1.00 97.56 98 PHE A CA 1
ATOM 719 C C . PHE A 1 98 ? -2.291 -0.204 8.763 1.00 97.56 98 PHE A C 1
ATOM 721 O O . PHE A 1 98 ? -2.396 -1.328 9.245 1.00 97.56 98 PHE A O 1
ATOM 728 N N . PHE A 1 99 ? -1.561 0.037 7.675 1.00 98.50 99 PHE A N 1
ATOM 729 C CA . PHE A 1 99 ? -0.797 -0.989 6.978 1.00 98.50 99 PHE A CA 1
ATOM 730 C C . PHE A 1 99 ? 0.407 -0.361 6.280 1.00 98.50 99 PHE A C 1
ATOM 732 O O . PHE A 1 99 ? 0.307 0.734 5.733 1.00 98.50 99 PHE A O 1
ATOM 739 N N . LYS A 1 100 ? 1.532 -1.069 6.252 1.00 98.31 100 LYS A N 1
ATOM 740 C CA . LYS A 1 100 ? 2.690 -0.717 5.431 1.00 98.31 100 LYS A CA 1
ATOM 741 C C . LYS A 1 100 ? 3.259 -1.997 4.841 1.00 98.31 100 LYS A C 1
ATOM 743 O O . LYS A 1 100 ? 3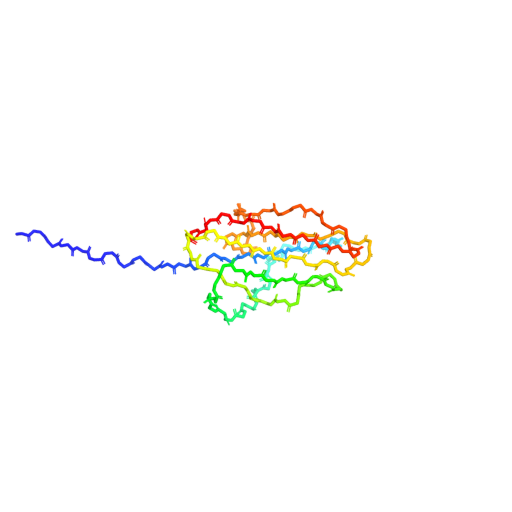.704 -2.863 5.585 1.00 98.31 100 LYS A O 1
ATOM 748 N N . GLY A 1 101 ? 3.208 -2.112 3.520 1.00 97.88 101 GLY A N 1
ATOM 749 C CA . GLY A 1 101 ? 3.793 -3.235 2.801 1.00 97.88 101 GLY A CA 1
ATOM 750 C C . GLY A 1 101 ? 5.303 -3.092 2.630 1.00 97.88 101 GLY A C 1
ATOM 751 O O . GLY A 1 101 ? 5.848 -1.984 2.692 1.00 97.88 101 GLY A O 1
ATOM 752 N N . GLU A 1 102 ? 5.954 -4.219 2.354 1.00 97.06 102 GLU A N 1
ATOM 753 C CA . GLU A 1 102 ? 7.354 -4.280 1.922 1.00 97.06 102 GLU A CA 1
ATOM 754 C C . GLU A 1 102 ? 7.570 -3.546 0.595 1.00 97.06 102 GLU A C 1
ATOM 756 O O . GLU A 1 102 ? 6.657 -3.460 -0.230 1.00 97.06 102 GLU A O 1
ATOM 761 N N . LEU A 1 103 ? 8.786 -3.043 0.379 1.00 98.25 103 LEU A N 1
ATOM 762 C CA . LEU A 1 103 ? 9.196 -2.475 -0.904 1.00 98.25 103 LEU A CA 1
ATOM 763 C C . LEU A 1 103 ? 9.393 -3.583 -1.940 1.00 98.25 103 LEU A C 1
ATOM 765 O O . LEU A 1 103 ? 10.031 -4.595 -1.666 1.00 98.25 103 LEU A O 1
ATOM 769 N N . ILE A 1 104 ? 8.860 -3.364 -3.138 1.00 98.62 104 ILE A N 1
ATOM 770 C CA . ILE A 1 104 ? 8.957 -4.274 -4.276 1.00 98.62 104 ILE A CA 1
ATOM 771 C C . ILE A 1 104 ? 9.705 -3.555 -5.389 1.00 98.62 104 ILE A C 1
ATOM 773 O O . ILE A 1 104 ? 9.200 -2.562 -5.917 1.00 98.62 104 ILE A O 1
ATOM 777 N N . ASP A 1 105 ? 10.881 -4.055 -5.761 1.00 98.31 105 ASP A N 1
ATOM 778 C CA . ASP A 1 105 ? 11.615 -3.573 -6.931 1.00 98.31 105 ASP A CA 1
ATOM 779 C C . ASP A 1 105 ? 10.826 -3.861 -8.214 1.00 98.31 105 ASP A C 1
ATOM 781 O O . ASP A 1 105 ? 10.311 -4.964 -8.415 1.00 98.31 105 ASP A O 1
ATOM 785 N N . GLY A 1 106 ? 10.707 -2.862 -9.089 1.00 96.56 106 GLY A N 1
ATOM 786 C CA . GLY A 1 106 ? 10.064 -3.041 -10.385 1.00 96.56 106 GLY A CA 1
ATOM 787 C C . GLY A 1 106 ? 11.041 -3.567 -11.451 1.00 96.56 106 GLY A C 1
ATOM 788 O O . GLY A 1 106 ? 12.214 -3.183 -11.462 1.00 96.56 106 GLY A O 1
ATOM 789 N N . PRO A 1 107 ? 10.595 -4.411 -12.400 1.00 98.25 107 PRO A N 1
ATOM 790 C CA . PRO A 1 107 ? 9.265 -4.998 -12.487 1.00 98.25 107 PRO A CA 1
ATOM 791 C C . PRO A 1 107 ? 9.088 -6.131 -11.460 1.00 98.25 107 PRO A C 1
ATOM 793 O O . PRO A 1 107 ? 9.876 -7.073 -11.432 1.00 98.25 107 PRO A O 1
ATOM 796 N N . GLY A 1 108 ? 8.024 -6.072 -10.660 1.00 98.56 108 GLY A N 1
ATOM 797 C CA . GLY A 1 108 ? 7.789 -7.006 -9.559 1.00 98.56 108 GLY A CA 1
ATOM 798 C C . GLY A 1 108 ? 6.323 -7.066 -9.144 1.00 98.56 108 GLY A C 1
ATOM 799 O O . GLY A 1 108 ? 5.517 -6.206 -9.507 1.00 98.56 108 GLY A O 1
ATOM 800 N N . LYS A 1 109 ? 5.950 -8.116 -8.408 1.00 98.75 109 LYS A N 1
ATOM 801 C CA . LYS A 1 109 ? 4.585 -8.319 -7.908 1.00 98.75 109 LYS A CA 1
ATOM 802 C C . LYS A 1 109 ? 4.601 -8.868 -6.493 1.00 98.75 109 LYS A C 1
ATOM 804 O O . LYS A 1 109 ? 5.493 -9.629 -6.135 1.00 98.75 109 LYS A O 1
ATOM 809 N N . THR A 1 110 ? 3.575 -8.527 -5.728 1.00 98.75 110 THR A N 1
ATOM 810 C CA . THR A 1 110 ? 3.292 -9.143 -4.432 1.00 98.75 110 THR A CA 1
ATOM 811 C C . THR A 1 110 ? 1.799 -9.081 -4.131 1.00 98.75 110 THR A C 1
ATOM 813 O O . THR A 1 110 ? 1.084 -8.241 -4.681 1.00 98.75 110 THR A O 1
ATOM 816 N N . THR A 1 111 ? 1.340 -9.940 -3.229 1.00 98.75 111 THR A N 1
ATOM 817 C CA . THR A 1 111 ? -0.002 -9.856 -2.655 1.00 98.75 111 THR A CA 1
ATOM 818 C C . THR A 1 111 ? 0.131 -9.523 -1.179 1.00 98.75 111 THR A C 1
ATOM 820 O O . THR A 1 111 ? 0.621 -10.325 -0.384 1.00 98.75 111 THR A O 1
ATOM 823 N N . TYR A 1 112 ? -0.330 -8.338 -0.796 1.00 98.69 112 TYR A N 1
ATOM 824 C CA . TYR A 1 112 ? -0.394 -7.938 0.602 1.00 98.69 112 TYR A CA 1
ATOM 825 C C . TYR A 1 112 ? -1.667 -8.475 1.252 1.00 98.69 112 TYR A C 1
ATOM 827 O O . TYR A 1 112 ? -2.748 -8.373 0.672 1.00 98.69 112 TYR A O 1
ATOM 835 N N . SER A 1 113 ? -1.551 -8.999 2.472 1.00 98.44 113 SER A N 1
ATOM 836 C CA . SER A 1 113 ? -2.697 -9.338 3.322 1.00 98.44 113 SER A CA 1
ATOM 837 C C . SER A 1 113 ? -2.887 -8.249 4.371 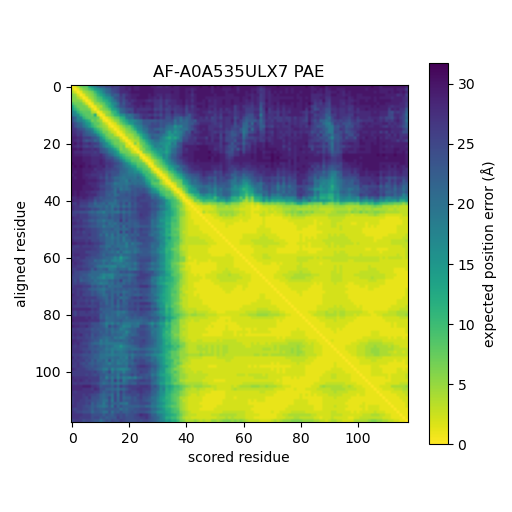1.00 98.44 113 SER A C 1
ATOM 839 O O . SER A 1 113 ? -1.975 -7.975 5.150 1.00 98.44 113 SER A O 1
ATOM 841 N N . VAL A 1 114 ? -4.065 -7.632 4.387 1.00 98.50 114 VAL A N 1
ATOM 842 C CA . VAL A 1 114 ? -4.410 -6.541 5.298 1.00 98.50 114 VAL A CA 1
ATOM 843 C C . VAL A 1 114 ? -5.500 -7.025 6.246 1.00 98.50 114 VAL A C 1
ATOM 845 O O . VAL A 1 114 ? -6.500 -7.608 5.819 1.00 98.50 114 VAL A O 1
ATOM 848 N N . GLN A 1 115 ? -5.299 -6.799 7.543 1.00 98.12 115 GLN A N 1
ATOM 849 C CA . GLN A 1 115 ? -6.321 -7.092 8.545 1.00 98.12 115 GLN A CA 1
ATOM 850 C C . GLN A 1 115 ? -7.531 -6.165 8.377 1.00 98.12 115 GLN A C 1
ATOM 852 O O . GLN A 1 115 ? -7.434 -5.110 7.755 1.00 98.12 115 GLN A O 1
ATOM 857 N N . GLY A 1 116 ? -8.675 -6.556 8.940 1.00 96.06 116 GLY A N 1
ATOM 858 C CA . GLY A 1 116 ? -9.872 -5.717 8.915 1.00 96.06 116 GLY A CA 1
ATOM 859 C C . GLY A 1 116 ? -9.598 -4.333 9.499 1.00 96.06 116 GLY A C 1
ATOM 860 O O . GLY A 1 116 ? -9.087 -4.219 10.613 1.00 96.06 116 GLY A O 1
ATOM 861 N N . LEU A 1 117 ? -9.922 -3.297 8.727 1.00 95.56 117 LEU A N 1
ATOM 862 C CA . LEU A 1 117 ? -9.744 -1.904 9.128 1.00 95.56 117 LEU A CA 1
ATOM 863 C C . LEU A 1 117 ? -11.056 -1.327 9.681 1.00 95.56 117 LEU A C 1
ATOM 865 O O . LEU A 1 117 ? -12.116 -1.766 9.222 1.00 95.56 117 LEU A O 1
ATOM 869 N N . PRO A 1 118 ? -10.994 -0.385 10.643 1.00 89.81 118 PRO A N 1
ATOM 870 C CA . PRO A 1 118 ? -12.176 0.276 11.196 1.00 89.81 118 PRO A CA 1
ATOM 871 C C . PRO A 1 118 ? -13.045 0.963 10.142 1.00 89.81 118 PRO A C 1
ATOM 873 O O . PRO A 1 118 ? -12.488 1.499 9.156 1.00 89.81 118 PRO A O 1
#

Radius of gyration: 17.86 Å; Cα contacts (8 Å, |Δi|>4): 202; chains: 1; bounding box: 54×41×46 Å

Foldseek 3Di:
DDDDDDPDDDDDDFFFDDDDDDDDDDDDPDPPPPPDLPQDDDEAPEQEAEWEDDPNDIPDSDDYHDAQAKHKYKYAYAYAQDWDWGWTARDPVSPGTQDTDDTAHPRGIDMDIGGGHD

Mean predicted aligned error: 13.47 Å

pLDDT: mean 79.63, std 24.15, range [37.31, 98.88]

Solvent-accessible surface area (backbone atoms only — not comparable to full-atom values): 7624 Å² total; per-residue (Å²): 135,87,82,83,81,81,81,81,79,82,83,70,84,63,42,54,58,84,84,87,87,83,90,79,88,86,86,77,93,64,81,78,77,71,77,75,77,79,68,50,90,66,70,55,81,52,47,74,45,77,46,38,36,46,91,94,36,66,80,58,70,55,84,43,60,54,69,66,41,59,32,35,37,41,39,37,29,60,32,72,81,45,68,47,64,59,49,32,17,57,37,86,81,54,84,44,73,80,43,74,54,70,75,37,53,14,71,34,75,53,72,49,80,42,73,45,45,104

Nearest PDB structures (foldseek):
  4hcf-assembly2_B  TM=7.589E-01  e=1.162E-02  Bacillus anthracis str. Ames
  3nt0-assembly1_A  TM=5.616E-01  e=3.523E-02  Escherichia coli
  5ys1-assembly1_A  TM=5.593E-01  e=8.882E-02  Escherichia coli K-12
  3qqx-assembly1_A  TM=4.767E-01  e=1.136E-01  Escherichia coli K-12
  6im9-assembly1_A  TM=4.190E-01  e=1.286E-01  Escherichia coli K-12

Sequence (118 aa)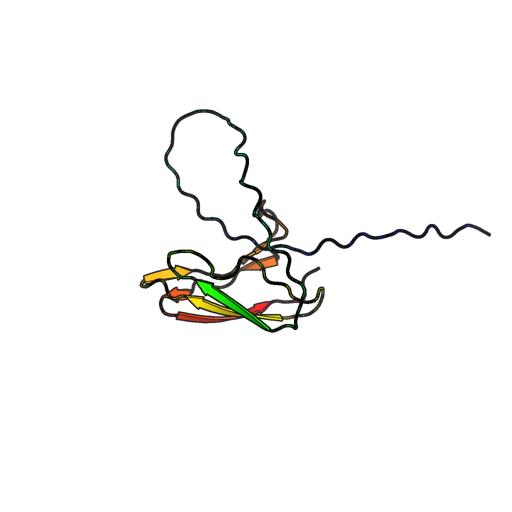:
MRGRSNRMHLWLPVVAAISMLVLTGGGSLAAAVQPKAAGGTCSPNGTKLSITSFDSKFDKKCLAAPANQAFTIDFTNLDRGIPHNVSIYEDQTASKTFFKGELIDGPGKTTYSVQGLP

Secondary structure (DSSP, 8-state):
----------PPPP--------------------------------SEEEEEEETTEES-S-----TTS-EEEEEEE-SBT-EE--EEESSTT--SEEEEPPPEEBSEEEEEEEPPP-